Protein AF-A0A8S2WTF4-F1 (afdb_monomer_lite)

Sequence (61 aa):
VKRNGEWKVIEAATLVPGDIISVKLGDVIPADARLFAAHGGVSIDQAALTGESLPVTKTAG

Structure (mmCIF, N/CA/C/O backbone):
data_AF-A0A8S2WTF4-F1
#
_entry.id   AF-A0A8S2WTF4-F1
#
loop_
_atom_site.group_PDB
_atom_site.id
_atom_site.type_symbol
_atom_site.label_atom_id
_atom_site.label_alt_id
_atom_site.label_comp_id
_atom_site.label_asym_id
_atom_site.label_entity_id
_atom_site.label_seq_id
_atom_site.pdbx_PDB_ins_code
_atom_site.Cartn_x
_atom_site.Cartn_y
_atom_site.Cartn_z
_atom_site.occupancy
_atom_site.B_iso_or_equiv
_atom_site.auth_seq_id
_atom_site.auth_comp_id
_atom_site.auth_asym_id
_atom_site.auth_atom_id
_atom_site.pdbx_PDB_model_num
ATOM 1 N N . VAL A 1 1 ? -7.510 -5.856 6.225 1.00 95.62 1 VAL A N 1
ATOM 2 C CA . VAL A 1 1 ? -7.315 -4.737 7.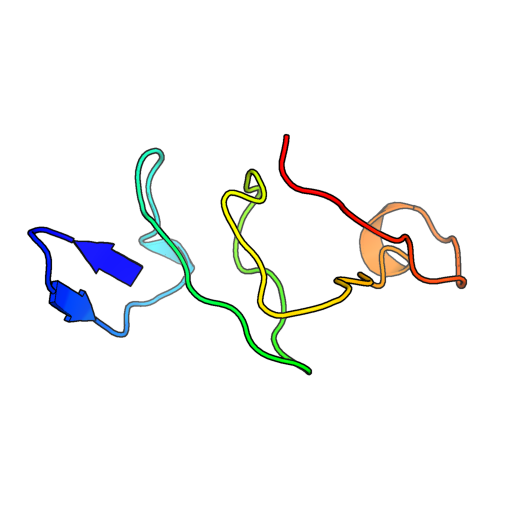175 1.00 95.62 1 VAL A CA 1
ATOM 3 C C . VAL A 1 1 ? -7.202 -5.251 8.604 1.00 95.62 1 VAL A C 1
ATOM 5 O O . VAL A 1 1 ? -7.834 -6.256 8.904 1.00 95.62 1 VAL A O 1
ATOM 8 N N . LYS A 1 2 ? -6.427 -4.608 9.482 1.00 95.88 2 LYS A N 1
ATOM 9 C CA . LYS A 1 2 ? -6.407 -4.889 10.923 1.00 95.88 2 LYS A CA 1
ATOM 10 C C . LYS A 1 2 ? -7.220 -3.823 11.657 1.00 95.88 2 LYS A C 1
ATOM 12 O O . LYS A 1 2 ? -6.809 -2.668 11.686 1.00 95.88 2 LYS A O 1
ATOM 17 N N . ARG A 1 3 ? -8.352 -4.207 12.251 1.00 94.88 3 ARG A N 1
ATOM 18 C CA . ARG A 1 3 ? -9.211 -3.337 13.078 1.00 94.88 3 ARG A CA 1
ATOM 19 C C . ARG A 1 3 ? -9.475 -4.039 14.408 1.00 94.88 3 ARG A C 1
ATOM 21 O O . ARG A 1 3 ? -9.743 -5.236 14.418 1.00 94.88 3 ARG A O 1
ATOM 28 N N . ASN A 1 4 ? -9.381 -3.315 15.524 1.00 91.62 4 ASN A N 1
ATOM 29 C CA . ASN A 1 4 ? -9.525 -3.872 16.881 1.00 91.62 4 ASN A CA 1
ATOM 30 C C . ASN A 1 4 ? -8.585 -5.061 17.164 1.00 91.62 4 ASN A C 1
ATOM 32 O O . ASN A 1 4 ? -8.957 -6.016 17.832 1.00 91.62 4 ASN A O 1
ATOM 36 N N . GLY A 1 5 ? -7.369 -5.034 16.607 1.00 93.94 5 GLY A N 1
ATOM 37 C CA . GLY A 1 5 ? -6.393 -6.120 16.751 1.00 93.94 5 GLY A CA 1
ATOM 38 C C . GLY A 1 5 ? -6.615 -7.320 15.821 1.00 93.94 5 GLY A C 1
ATOM 39 O O . GLY A 1 5 ? -5.692 -8.115 15.649 1.00 93.94 5 GLY A O 1
ATOM 40 N N . GLU A 1 6 ? -7.766 -7.408 15.157 1.00 96.19 6 GLU A N 1
ATOM 41 C CA . GLU A 1 6 ? -8.154 -8.535 14.308 1.00 96.19 6 GLU A CA 1
ATOM 42 C C . GLU A 1 6 ? -7.985 -8.224 12.821 1.00 96.19 6 GLU A C 1
ATOM 44 O O . GLU A 1 6 ? -8.342 -7.142 12.346 1.00 96.19 6 GLU A O 1
ATOM 49 N N . TRP A 1 7 ? -7.488 -9.201 12.063 1.00 96.31 7 TRP A N 1
ATOM 50 C CA . TRP A 1 7 ? -7.433 -9.122 10.606 1.00 96.31 7 TRP A CA 1
ATOM 51 C C . TRP A 1 7 ? -8.782 -9.487 9.986 1.00 96.31 7 TRP A C 1
ATOM 53 O O . TRP A 1 7 ? -9.355 -10.527 10.297 1.00 96.31 7 TRP A O 1
ATOM 63 N N . LYS A 1 8 ? -9.272 -8.636 9.083 1.00 96.00 8 LYS A N 1
ATOM 64 C CA . LYS A 1 8 ? -10.538 -8.802 8.358 1.00 96.00 8 LYS A CA 1
ATOM 65 C C . LYS A 1 8 ? -10.341 -8.516 6.876 1.00 96.00 8 LYS A C 1
ATOM 67 O O . LYS A 1 8 ? -9.590 -7.604 6.514 1.00 96.00 8 LYS A O 1
ATOM 72 N N . VAL A 1 9 ? -11.018 -9.280 6.028 1.00 95.50 9 VAL A N 1
ATOM 73 C CA . VAL A 1 9 ? -11.172 -8.952 4.606 1.00 95.50 9 VAL A CA 1
ATOM 74 C C . VAL A 1 9 ? -12.373 -8.021 4.490 1.00 95.50 9 VAL A C 1
ATOM 76 O O . VAL A 1 9 ? -13.429 -8.312 5.046 1.00 95.50 9 VAL A O 1
ATOM 79 N N . ILE A 1 10 ? -12.182 -6.883 3.834 1.00 95.00 10 ILE A N 1
ATOM 80 C CA . ILE A 1 10 ? -13.219 -5.877 3.596 1.00 95.00 10 ILE A CA 1
ATOM 81 C C . ILE A 1 10 ? -13.086 -5.375 2.162 1.00 95.00 10 ILE A C 1
ATOM 83 O O . ILE A 1 10 ? -12.010 -5.481 1.572 1.00 95.00 10 ILE A O 1
ATOM 87 N N . GLU A 1 11 ? -14.156 -4.790 1.638 1.00 96.62 11 GLU A N 1
ATOM 88 C CA . GLU A 1 11 ? -14.128 -4.083 0.361 1.00 96.62 11 GLU A CA 1
ATOM 89 C C . GLU A 1 11 ? -13.149 -2.907 0.420 1.00 96.62 11 GLU A C 1
ATOM 91 O O . GLU A 1 11 ? -13.189 -2.109 1.364 1.00 96.62 11 GLU A O 1
ATOM 96 N N . ALA A 1 12 ? -12.299 -2.762 -0.600 1.00 95.69 12 ALA A N 1
ATOM 97 C CA . ALA A 1 12 ? -11.302 -1.690 -0.663 1.00 95.69 12 ALA A CA 1
ATOM 98 C C . ALA A 1 12 ? -11.942 -0.294 -0.547 1.00 95.69 12 ALA A C 1
ATOM 100 O O . ALA A 1 12 ? -11.416 0.572 0.145 1.00 95.69 12 ALA A O 1
ATOM 101 N N . ALA A 1 13 ? -13.134 -0.111 -1.126 1.00 96.50 13 ALA A N 1
ATOM 102 C CA . ALA A 1 13 ? -13.903 1.133 -1.054 1.00 96.50 13 ALA A CA 1
ATOM 103 C C . ALA A 1 13 ? -14.334 1.531 0.375 1.00 96.50 13 ALA A C 1
ATOM 105 O O . ALA A 1 13 ? -14.790 2.649 0.588 1.00 96.50 13 ALA A O 1
ATOM 106 N N . THR A 1 14 ? -14.208 0.629 1.355 1.00 96.88 14 THR A N 1
ATOM 107 C CA . THR A 1 14 ? -14.585 0.864 2.762 1.00 96.88 14 THR A CA 1
ATOM 108 C C . THR A 1 14 ? -13.384 1.136 3.676 1.00 96.88 14 THR A C 1
ATOM 110 O O . THR A 1 14 ? -13.534 1.202 4.905 1.00 96.88 14 THR A O 1
ATOM 113 N N . LEU A 1 15 ? -12.187 1.267 3.094 1.00 96.75 15 LEU A N 1
ATOM 114 C CA . LEU A 1 15 ? -10.982 1.671 3.811 1.00 96.75 15 LEU A CA 1
ATOM 115 C C . LEU A 1 15 ? -11.103 3.118 4.292 1.00 96.75 15 LEU A C 1
ATOM 117 O O . LEU A 1 15 ? -11.629 3.983 3.593 1.00 96.75 15 LEU A O 1
ATOM 121 N N . VAL A 1 16 ? -10.584 3.378 5.489 1.00 96.19 16 VAL A N 1
ATOM 122 C CA . VAL A 1 16 ? -10.533 4.719 6.083 1.00 96.19 16 VAL A CA 1
ATOM 123 C C . VAL A 1 16 ? -9.128 5.022 6.611 1.00 96.19 16 VAL A C 1
ATOM 125 O O . VAL A 1 16 ? -8.395 4.093 6.965 1.00 96.19 16 VAL A O 1
ATOM 128 N N . PRO A 1 17 ? -8.723 6.304 6.707 1.00 95.44 17 PRO A N 1
ATOM 129 C CA . PRO A 1 17 ? -7.452 6.663 7.327 1.00 95.44 17 PRO A CA 1
ATOM 130 C C . PRO A 1 17 ? -7.315 6.074 8.739 1.00 95.44 17 PRO A C 1
ATOM 132 O O . PRO A 1 17 ? -8.231 6.168 9.553 1.00 95.44 17 PRO A O 1
ATOM 135 N N . GLY A 1 18 ? -6.159 5.468 9.025 1.00 93.44 18 GLY A N 1
ATOM 136 C CA . GLY A 1 18 ? -5.886 4.750 10.278 1.00 93.44 18 GLY A CA 1
ATOM 137 C C . GLY A 1 18 ? -5.983 3.226 10.157 1.00 93.44 18 GLY A C 1
ATOM 138 O O . GLY A 1 18 ? -5.483 2.509 11.025 1.00 93.44 18 GLY A O 1
ATOM 139 N N . ASP A 1 19 ? -6.553 2.721 9.064 1.00 95.75 19 ASP A N 1
ATOM 140 C CA . ASP A 1 19 ? -6.546 1.297 8.756 1.00 95.75 19 ASP A CA 1
ATOM 141 C C . ASP A 1 19 ? -5.132 0.768 8.486 1.00 95.75 19 ASP A C 1
ATOM 143 O O . ASP A 1 19 ? -4.362 1.340 7.715 1.00 95.75 19 ASP A O 1
ATOM 147 N N . ILE A 1 20 ? -4.815 -0.393 9.064 1.00 95.62 20 ILE A N 1
ATOM 148 C CA . ILE A 1 20 ? -3.601 -1.137 8.721 1.00 95.62 20 ILE A CA 1
ATOM 149 C C . ILE A 1 20 ? -3.959 -2.179 7.668 1.00 95.62 20 ILE A C 1
ATOM 151 O O . ILE A 1 20 ? -4.744 -3.099 7.917 1.00 95.62 20 ILE A O 1
ATOM 155 N N . ILE A 1 21 ? -3.358 -2.067 6.491 1.00 95.69 21 ILE A N 1
ATOM 156 C CA . ILE A 1 21 ? -3.502 -3.041 5.409 1.00 95.69 21 ILE A CA 1
ATOM 157 C C . ILE A 1 21 ? -2.283 -3.967 5.358 1.00 95.69 21 ILE A C 1
ATOM 159 O O . ILE A 1 21 ? -1.170 -3.577 5.698 1.00 95.69 21 ILE A O 1
ATOM 163 N N . SER A 1 22 ? -2.510 -5.221 4.971 1.00 94.88 22 SER A N 1
ATOM 164 C CA . SER A 1 22 ? -1.447 -6.179 4.665 1.00 94.88 22 SER A CA 1
ATOM 165 C C . SER A 1 22 ? -1.518 -6.458 3.176 1.00 94.88 22 SER A C 1
ATOM 167 O O . SER A 1 22 ? -2.609 -6.672 2.652 1.00 94.88 22 SER A O 1
ATOM 169 N N . VAL A 1 23 ? -0.360 -6.411 2.530 1.00 94.19 23 VAL A N 1
ATOM 170 C CA . VAL A 1 23 ? -0.187 -6.578 1.089 1.00 94.19 23 VAL A CA 1
ATOM 171 C C . VAL A 1 23 ? 0.869 -7.656 0.880 1.00 94.19 23 VAL A C 1
ATOM 173 O O . VAL A 1 23 ? 1.852 -7.720 1.629 1.00 94.19 23 VAL A O 1
ATOM 176 N N . LYS A 1 24 ? 0.655 -8.516 -0.110 1.00 93.62 24 LYS A N 1
ATOM 177 C CA . LYS A 1 24 ? 1.571 -9.579 -0.526 1.00 93.62 24 LYS A CA 1
ATOM 178 C C . LYS A 1 24 ? 2.070 -9.330 -1.947 1.00 93.62 24 LYS A C 1
ATOM 180 O O . LYS A 1 24 ? 1.588 -8.457 -2.661 1.00 93.62 24 LYS A O 1
ATOM 185 N N . LEU A 1 25 ? 3.064 -10.112 -2.359 1.00 94.00 25 LEU A N 1
ATOM 186 C CA . LEU A 1 25 ? 3.558 -10.083 -3.731 1.00 94.00 25 LEU A CA 1
ATOM 187 C C . LEU A 1 25 ? 2.411 -10.359 -4.715 1.00 94.00 25 LEU A C 1
ATOM 189 O O . LEU A 1 25 ? 1.734 -11.377 -4.595 1.00 94.00 25 LEU A O 1
ATOM 193 N N . GLY A 1 26 ? 2.244 -9.465 -5.690 1.00 93.69 26 GLY A N 1
ATOM 194 C CA . GLY A 1 26 ? 1.197 -9.549 -6.711 1.00 93.69 26 GLY A CA 1
ATOM 195 C C . GLY A 1 26 ? -0.104 -8.829 -6.350 1.00 93.69 26 GLY A C 1
ATOM 196 O O . GLY A 1 26 ? -0.952 -8.671 -7.224 1.00 93.69 26 GLY A O 1
ATOM 197 N N . ASP A 1 27 ? -0.256 -8.353 -5.112 1.00 94.50 27 ASP A N 1
ATOM 198 C CA . ASP A 1 27 ? -1.418 -7.554 -4.734 1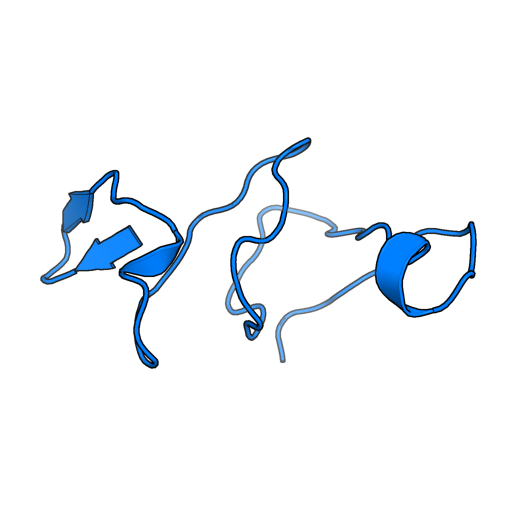.00 94.50 27 ASP A CA 1
ATOM 199 C C . ASP A 1 27 ? -1.312 -6.134 -5.306 1.00 94.50 27 ASP A C 1
ATOM 201 O O . ASP A 1 27 ? -0.242 -5.519 -5.340 1.00 94.50 27 ASP A O 1
ATOM 205 N N . VAL A 1 28 ? -2.462 -5.579 -5.685 1.00 94.00 28 VAL A N 1
ATOM 206 C CA . VAL A 1 28 ? -2.600 -4.150 -5.974 1.00 94.00 28 VAL A CA 1
ATOM 207 C C . VAL A 1 28 ? -2.767 -3.395 -4.659 1.00 94.00 28 VAL A C 1
ATOM 209 O O . VAL A 1 28 ? -3.513 -3.820 -3.775 1.00 94.00 28 VAL A O 1
ATOM 212 N N . ILE A 1 29 ? -2.091 -2.254 -4.531 1.00 94.19 29 ILE A N 1
ATOM 213 C CA . ILE A 1 29 ? -2.240 -1.373 -3.371 1.00 94.19 29 ILE A CA 1
ATOM 214 C C . ILE A 1 29 ? -3.636 -0.722 -3.421 1.00 94.19 29 ILE A C 1
ATOM 216 O O . ILE A 1 29 ? -3.915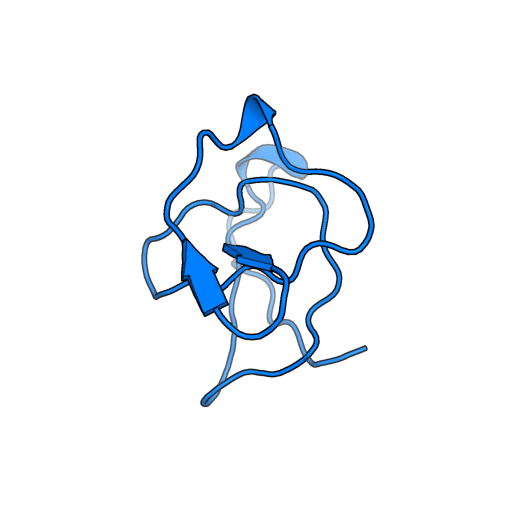 0.014 -4.365 1.00 94.19 29 ILE A O 1
ATOM 220 N N . PRO A 1 30 ? -4.529 -0.979 -2.445 1.00 94.75 30 PRO A N 1
ATOM 221 C CA . PRO A 1 30 ? -5.944 -0.610 -2.558 1.00 94.75 30 PRO A CA 1
ATOM 222 C C . PRO A 1 30 ? -6.233 0.873 -2.287 1.00 94.75 30 PRO A C 1
ATOM 224 O O . PRO A 1 30 ? -7.319 1.347 -2.606 1.00 94.75 30 PRO A O 1
ATOM 227 N N . ALA A 1 31 ? -5.304 1.585 -1.648 1.00 94.38 31 ALA A N 1
ATOM 228 C CA . ALA A 1 31 ? -5.424 2.994 -1.294 1.00 94.38 31 ALA A CA 1
ATOM 229 C C . ALA A 1 31 ? -4.034 3.595 -1.053 1.00 94.38 31 ALA A C 1
ATOM 231 O O . ALA A 1 31 ? -3.089 2.864 -0.742 1.00 94.38 31 ALA A O 1
ATOM 232 N N . ASP A 1 32 ? -3.927 4.921 -1.114 1.00 93.81 32 ASP A N 1
ATOM 233 C CA . ASP A 1 32 ? -2.710 5.623 -0.712 1.00 93.81 32 ASP A CA 1
ATOM 234 C C . ASP A 1 32 ? -2.370 5.307 0.746 1.00 93.81 32 ASP A C 1
ATOM 236 O O . ASP A 1 32 ? -3.191 5.449 1.657 1.00 93.81 32 ASP A O 1
ATOM 240 N N . ALA A 1 33 ? -1.141 4.848 0.967 1.00 94.12 33 ALA A N 1
ATOM 241 C CA . ALA A 1 33 ? -0.718 4.325 2.252 1.00 94.12 33 ALA A CA 1
ATOM 242 C C . ALA A 1 33 ? 0.748 4.642 2.536 1.00 94.12 33 ALA A C 1
ATOM 244 O O . ALA A 1 33 ? 1.562 4.864 1.638 1.00 94.12 33 ALA A O 1
ATOM 245 N N . ARG A 1 34 ? 1.088 4.604 3.824 1.00 95.00 34 ARG A N 1
ATOM 246 C CA . ARG A 1 34 ? 2.465 4.672 4.303 1.00 95.00 34 ARG A CA 1
ATOM 247 C C . ARG A 1 34 ? 2.962 3.267 4.618 1.00 95.00 34 ARG A C 1
ATOM 249 O O . ARG A 1 34 ? 2.288 2.516 5.325 1.00 95.00 34 ARG A O 1
ATOM 256 N N . LEU A 1 35 ? 4.150 2.919 4.129 1.00 94.88 35 LEU A N 1
ATOM 257 C CA . LEU A 1 35 ? 4.765 1.634 4.442 1.00 94.88 35 LEU A CA 1
ATOM 258 C C . LEU A 1 35 ? 5.241 1.637 5.900 1.00 94.88 35 LEU A C 1
ATOM 260 O O . LEU A 1 35 ? 6.160 2.365 6.260 1.00 94.88 35 LEU A O 1
ATOM 264 N N . PHE A 1 36 ? 4.604 0.820 6.739 1.00 92.38 36 PHE A N 1
ATOM 265 C CA . PHE A 1 36 ? 4.935 0.717 8.163 1.00 92.38 36 PHE A CA 1
ATOM 266 C C . PHE A 1 36 ? 6.005 -0.346 8.446 1.00 92.38 36 PHE A C 1
ATOM 268 O O . PHE A 1 36 ? 6.925 -0.120 9.226 1.00 92.38 36 PHE A O 1
ATOM 275 N N . ALA A 1 37 ? 5.887 -1.513 7.812 1.00 93.25 37 ALA A N 1
ATOM 276 C CA . ALA A 1 37 ? 6.810 -2.631 7.970 1.00 93.25 37 ALA A CA 1
ATOM 277 C C . ALA A 1 37 ? 6.756 -3.539 6.738 1.00 93.25 37 ALA A C 1
ATOM 279 O O . ALA A 1 37 ? 5.721 -3.630 6.075 1.00 93.25 37 ALA A O 1
ATOM 280 N N . ALA A 1 38 ? 7.855 -4.240 6.463 1.00 93.69 38 ALA A N 1
ATOM 281 C CA . ALA A 1 38 ? 7.951 -5.211 5.383 1.00 93.69 38 ALA A CA 1
ATOM 282 C C . ALA A 1 38 ? 8.837 -6.393 5.779 1.00 93.69 38 ALA A C 1
ATOM 284 O O . ALA A 1 38 ? 9.816 -6.237 6.509 1.00 93.69 38 ALA A O 1
ATOM 285 N N . HIS A 1 39 ? 8.506 -7.572 5.259 1.00 91.25 39 HIS A N 1
ATOM 286 C CA . HIS A 1 39 ? 9.373 -8.741 5.342 1.00 91.25 39 HIS A CA 1
ATOM 287 C C . HIS A 1 39 ? 10.226 -8.783 4.069 1.00 91.25 39 HIS A C 1
ATOM 289 O O . HIS A 1 39 ? 9.775 -9.272 3.037 1.00 91.25 39 HIS A O 1
ATOM 295 N N . GLY A 1 40 ? 11.438 -8.229 4.138 1.00 89.94 40 GLY A N 1
ATOM 296 C CA . GLY A 1 40 ? 12.338 -8.103 2.989 1.00 89.94 40 GLY A CA 1
ATOM 297 C C . GLY A 1 40 ? 12.140 -6.811 2.190 1.00 89.94 40 GLY A C 1
ATOM 298 O O . GLY A 1 40 ? 11.603 -5.826 2.696 1.00 89.94 40 GLY A O 1
ATOM 299 N N . GLY A 1 41 ? 12.630 -6.807 0.949 1.00 91.62 41 GLY A N 1
ATOM 300 C CA . GLY A 1 41 ? 12.533 -5.657 0.052 1.00 91.62 41 GLY A CA 1
ATOM 301 C C . GLY A 1 41 ? 11.134 -5.500 -0.540 1.00 91.62 41 GLY A C 1
ATOM 302 O O . GLY A 1 41 ? 10.509 -6.482 -0.936 1.00 91.62 41 GLY A O 1
ATOM 303 N N . VAL A 1 42 ? 10.663 -4.257 -0.636 1.00 94.50 42 VAL A N 1
ATOM 304 C CA . VAL A 1 42 ? 9.401 -3.907 -1.298 1.00 94.50 42 VAL A CA 1
ATOM 305 C C . VAL A 1 42 ? 9.725 -3.133 -2.562 1.00 94.50 42 VAL A C 1
ATOM 307 O O . VAL A 1 42 ? 10.400 -2.108 -2.496 1.00 94.50 42 VAL A O 1
ATOM 310 N N . SER A 1 43 ? 9.223 -3.609 -3.696 1.00 94.50 43 SER A N 1
ATOM 311 C CA . SER A 1 43 ? 9.301 -2.915 -4.978 1.00 94.50 43 SER A CA 1
ATOM 312 C C . SER A 1 43 ? 7.897 -2.798 -5.553 1.00 94.50 43 SER A C 1
ATOM 314 O O . SER A 1 43 ? 7.149 -3.777 -5.536 1.00 94.50 43 SER A O 1
ATOM 316 N N . ILE A 1 44 ? 7.519 -1.597 -5.985 1.00 93.50 44 ILE A N 1
ATOM 317 C CA . ILE A 1 44 ? 6.158 -1.281 -6.430 1.00 93.50 44 ILE A CA 1
ATOM 318 C C . ILE A 1 44 ? 6.216 -0.790 -7.870 1.00 93.50 44 ILE A C 1
ATOM 320 O O . ILE A 1 44 ? 6.979 0.123 -8.184 1.00 93.50 44 ILE A O 1
ATOM 324 N N . ASP A 1 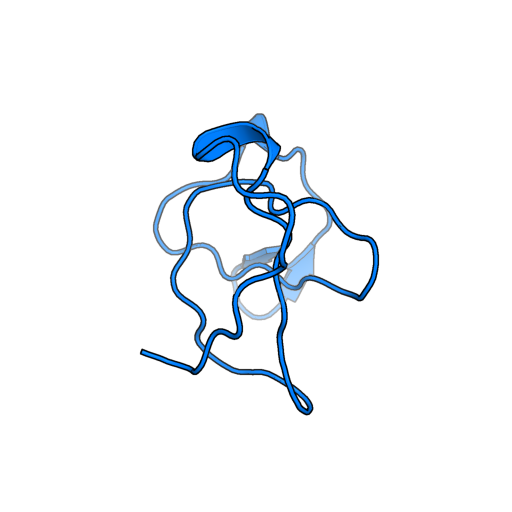45 ? 5.384 -1.374 -8.726 1.00 94.75 45 ASP A N 1
ATOM 325 C CA . ASP A 1 45 ? 5.132 -0.846 -10.061 1.00 94.75 45 ASP A CA 1
ATOM 326 C C . ASP A 1 45 ? 4.276 0.424 -9.956 1.00 94.75 45 ASP A C 1
ATOM 328 O O . ASP A 1 45 ? 3.174 0.407 -9.400 1.00 94.75 45 ASP A O 1
ATOM 332 N N . GLN A 1 46 ? 4.811 1.537 -10.456 1.00 91.88 46 GLN A N 1
ATOM 333 C CA . GLN A 1 46 ? 4.118 2.823 -10.504 1.00 91.88 46 GLN A CA 1
ATOM 334 C C . GLN A 1 46 ? 3.837 3.280 -11.940 1.00 91.88 46 GLN A C 1
ATOM 336 O O . GLN A 1 46 ? 3.382 4.408 -12.121 1.00 91.88 46 GLN A O 1
ATOM 341 N N . ALA A 1 47 ? 4.011 2.415 -12.948 1.00 93.19 47 ALA A N 1
ATOM 342 C CA . ALA A 1 47 ? 3.764 2.732 -14.355 1.00 93.19 47 ALA A CA 1
ATOM 343 C C . ALA A 1 47 ? 2.351 3.279 -14.588 1.00 93.19 47 ALA A C 1
ATOM 345 O O . ALA A 1 47 ? 2.168 4.223 -15.353 1.00 93.19 47 ALA A O 1
ATOM 346 N N . ALA A 1 48 ? 1.358 2.738 -13.877 1.00 88.56 48 ALA A N 1
ATOM 347 C CA . ALA A 1 48 ? -0.025 3.198 -13.964 1.00 88.56 48 ALA A CA 1
ATOM 348 C C . ALA A 1 48 ? -0.234 4.645 -13.470 1.00 88.56 48 ALA A C 1
ATOM 350 O O . ALA A 1 48 ? -1.211 5.277 -13.863 1.00 88.56 48 ALA A O 1
ATOM 351 N N . LEU A 1 49 ? 0.657 5.166 -12.617 1.00 87.56 49 LEU A N 1
ATOM 352 C CA . LEU A 1 49 ? 0.553 6.504 -12.027 1.00 87.56 49 LEU A CA 1
ATOM 353 C C . LEU A 1 49 ? 1.542 7.505 -12.641 1.00 87.56 49 LEU A C 1
ATOM 355 O O . LEU A 1 49 ? 1.191 8.667 -12.830 1.00 87.56 49 LEU A O 1
ATOM 359 N N . THR A 1 50 ? 2.771 7.076 -12.935 1.00 88.50 50 THR A N 1
ATOM 360 C CA . THR A 1 50 ? 3.864 7.953 -13.393 1.00 88.50 50 THR A CA 1
ATOM 361 C C . THR A 1 50 ? 4.253 7.730 -14.853 1.00 88.50 50 THR A C 1
ATOM 363 O O . THR A 1 50 ? 4.909 8.584 -15.443 1.00 88.50 50 THR A O 1
ATOM 366 N N . GLY A 1 51 ? 3.864 6.599 -15.449 1.00 91.00 51 GLY A N 1
ATOM 367 C CA . GLY A 1 51 ? 4.325 6.172 -16.773 1.00 91.00 51 GLY A CA 1
ATOM 368 C C . GLY A 1 51 ? 5.729 5.558 -16.785 1.00 91.00 51 GLY A C 1
ATOM 369 O O . GLY A 1 51 ? 6.211 5.166 -17.847 1.00 91.00 51 GLY A O 1
ATOM 370 N N . GLU A 1 52 ? 6.392 5.446 -15.632 1.00 91.12 52 GLU A N 1
ATOM 371 C CA . GLU A 1 52 ? 7.720 4.839 -15.529 1.00 91.12 52 GLU A CA 1
ATOM 372 C C . GLU A 1 52 ? 7.615 3.315 -15.406 1.00 91.12 52 GLU A C 1
ATOM 374 O O . GLU A 1 52 ? 6.933 2.796 -14.529 1.00 91.12 52 GLU A O 1
ATOM 379 N N . SER A 1 53 ? 8.312 2.580 -16.275 1.00 87.62 53 SER A N 1
ATOM 380 C CA . SER A 1 53 ? 8.214 1.115 -16.353 1.00 87.62 53 SER A CA 1
ATOM 381 C C . SER A 1 53 ? 9.072 0.361 -15.334 1.00 87.62 53 SER A C 1
ATOM 383 O O . SER A 1 53 ? 8.955 -0.857 -15.217 1.00 87.62 53 SER A O 1
ATOM 385 N N . LEU A 1 54 ? 10.005 1.043 -14.663 1.00 92.94 54 LEU A N 1
ATOM 386 C CA . LEU A 1 54 ? 10.872 0.416 -13.669 1.00 92.94 54 LEU A CA 1
ATOM 387 C C . LEU A 1 54 ? 10.218 0.508 -12.289 1.00 92.94 54 LEU A C 1
ATOM 389 O O . LEU A 1 54 ? 9.815 1.597 -11.880 1.00 92.94 54 LEU A O 1
ATOM 393 N N . PRO A 1 55 ? 10.128 -0.607 -11.548 1.00 91.00 55 PRO A N 1
ATOM 394 C CA . PRO A 1 55 ? 9.503 -0.590 -10.241 1.00 91.00 55 PRO A CA 1
ATOM 395 C C . PRO A 1 55 ? 10.391 0.153 -9.236 1.00 91.00 55 PRO A C 1
ATOM 397 O O . PRO A 1 55 ? 11.624 0.102 -9.291 1.00 91.00 55 PRO A O 1
ATOM 400 N N . VAL A 1 56 ? 9.74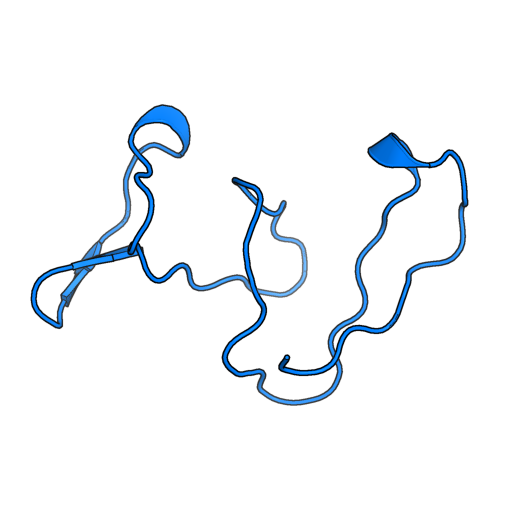8 0.842 -8.298 1.00 93.19 56 VAL A N 1
ATOM 401 C CA . VAL A 1 56 ? 10.414 1.698 -7.315 1.00 93.19 56 VAL A CA 1
ATOM 402 C C . VAL A 1 56 ? 10.508 0.977 -5.977 1.00 93.19 56 VAL A C 1
ATOM 404 O O . VAL A 1 56 ? 9.496 0.572 -5.399 1.00 93.19 56 VAL A O 1
ATOM 407 N N . THR A 1 57 ? 11.726 0.872 -5.444 1.00 93.75 57 THR A N 1
ATOM 408 C CA . THR A 1 57 ? 11.962 0.336 -4.100 1.00 93.75 57 THR A CA 1
ATOM 409 C C . THR A 1 57 ? 11.408 1.284 -3.038 1.00 93.75 57 THR A C 1
ATOM 411 O O . THR A 1 57 ? 11.683 2.486 -3.058 1.00 93.75 57 THR A O 1
ATOM 414 N N . LYS A 1 58 ? 10.658 0.744 -2.074 1.00 92.88 58 LYS A N 1
ATOM 415 C CA . LYS A 1 58 ? 10.148 1.487 -0.914 1.00 92.88 58 LYS A CA 1
ATOM 416 C C . LYS A 1 58 ? 10.721 0.927 0.383 1.00 92.88 58 LYS A C 1
ATOM 418 O O . LYS A 1 58 ? 10.865 -0.281 0.554 1.00 92.88 58 LYS A O 1
ATOM 423 N N . THR A 1 59 ? 11.009 1.829 1.310 1.00 91.81 59 THR A N 1
ATOM 424 C CA . THR A 1 59 ? 11.413 1.532 2.688 1.00 91.81 59 THR A CA 1
ATOM 425 C C . THR A 1 59 ? 10.368 2.090 3.647 1.00 91.81 59 THR A C 1
ATOM 427 O O . THR A 1 59 ? 9.580 2.952 3.262 1.00 91.81 59 THR A O 1
ATOM 430 N N . ALA A 1 60 ? 10.334 1.597 4.886 1.00 90.38 60 ALA A N 1
ATOM 431 C CA . ALA A 1 60 ? 9.431 2.147 5.893 1.00 90.38 60 ALA A CA 1
ATOM 432 C C . ALA A 1 60 ? 9.744 3.634 6.153 1.00 90.38 60 ALA A C 1
ATOM 434 O O . ALA A 1 60 ? 10.920 3.997 6.257 1.00 90.38 60 ALA A O 1
ATOM 435 N N . GLY A 1 61 ? 8.709 4.477 6.237 1.00 77.75 61 GLY A N 1
ATOM 436 C CA . GLY A 1 61 ? 8.844 5.935 6.381 1.00 77.75 61 GLY A CA 1
ATOM 437 C C . GLY A 1 61 ? 7.579 6.699 6.030 1.00 77.75 61 GLY A C 1
ATOM 438 O O . GLY A 1 61 ? 7.002 6.409 4.963 1.00 77.75 61 GLY A O 1
#

Secondary structure (DSSP, 8-state):
-EETTEE----GGG--TTPBP---TTPPP-S-------SS-EEE--HHHH---SPEEE---

InterPro domains:
  IPR008250 P-type ATPase, A domain superfamily [SSF81653] (1-60)
  IPR059000 P-type ATPase, A domain [PF00122] (1-61)

Organism: NCBI:txid392030

Radius of gyration: 12.66 Å; chains: 1; bounding box: 27×18×34 Å

Foldseek 3Di:
DQDPNDDDDDDLVPDDPPD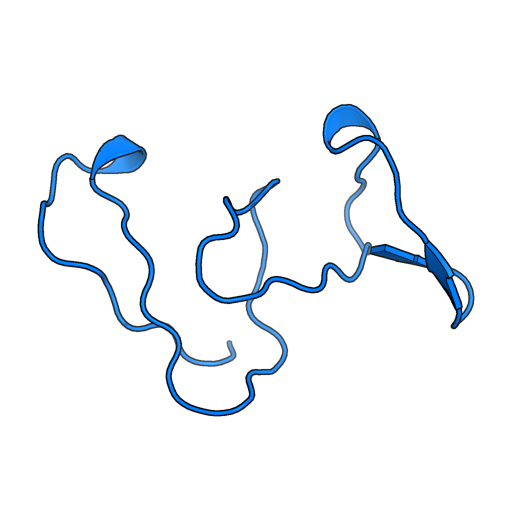DDDDDPPDDDSDDDADADDDDWDWAQCCVPPVDGGTDTDDGD

pLDDT: mean 93.41, std 3.01, range [77.75, 96.88]